Protein AF-A0A6P0Q3N3-F1 (afdb_monomer_lite)

Secondary structure (DSSP, 8-state):
--HHHHHHHHHHHHHHHHHHHHTHHHHHHHHHHHSS-TTTHHHHHHHHHHHHHHHHHHHHHHHHHHHHHHHHHHHHHHHHHHHHHHHHHHHHH----TT--GGG-

Foldseek 3Di:
DPPVVVVVVVVVVVVVCVVCVVPVPVVVVVLLCQVAAPVCSVVSVVVVVVVVVVVVVCLVVVVVVCCVPPNDVVNVVVVVVVVVVVVVCCVPPPDDSPPDDSVVD

Structure (mmCIF, N/CA/C/O backbone):
data_AF-A0A6P0Q3N3-F1
#
_entry.id   AF-A0A6P0Q3N3-F1
#
loop_
_atom_site.group_PDB
_atom_site.id
_atom_site.type_symbol
_atom_site.label_atom_id
_atom_site.label_alt_id
_atom_site.label_comp_id
_atom_site.label_asym_id
_atom_site.label_entity_id
_atom_site.label_seq_id
_atom_site.pdbx_PDB_ins_code
_atom_site.Cartn_x
_atom_site.Cartn_y
_atom_site.Cartn_z
_atom_site.occupancy
_atom_site.B_iso_or_equiv
_atom_site.auth_seq_id
_atom_site.auth_comp_id
_atom_site.auth_asym_id
_atom_site.auth_atom_id
_atom_site.pdbx_PDB_model_num
ATOM 1 N N . LEU A 1 1 ? 10.812 7.114 -27.484 1.00 54.72 1 LEU A N 1
ATOM 2 C CA . LEU A 1 1 ? 9.373 6.768 -27.513 1.00 54.72 1 LEU A CA 1
ATOM 3 C C . LEU A 1 1 ? 8.806 7.288 -28.820 1.00 54.72 1 LEU A C 1
ATOM 5 O O . LEU A 1 1 ? 8.934 8.474 -29.087 1.00 54.72 1 LEU A O 1
ATOM 9 N N . THR A 1 2 ? 8.249 6.417 -29.654 1.00 67.75 2 THR A N 1
ATOM 10 C CA . THR A 1 2 ? 7.537 6.836 -30.874 1.00 67.75 2 THR A CA 1
ATOM 11 C C . THR A 1 2 ? 6.317 7.676 -30.464 1.00 67.75 2 THR A C 1
ATOM 13 O O . THR A 1 2 ? 5.746 7.409 -29.408 1.00 67.75 2 THR A O 1
ATOM 16 N N . HIS A 1 3 ? 5.892 8.667 -31.256 1.00 67.25 3 HIS A N 1
ATOM 17 C CA . HIS A 1 3 ? 4.808 9.608 -30.893 1.00 67.25 3 HIS A CA 1
ATOM 18 C C . HIS A 1 3 ? 3.530 8.895 -30.383 1.00 67.25 3 HIS A C 1
ATOM 20 O O . HIS A 1 3 ? 2.909 9.319 -29.413 1.00 67.25 3 HIS A O 1
ATOM 26 N N . SER A 1 4 ? 3.205 7.736 -30.968 1.00 74.62 4 SER A N 1
ATOM 27 C CA . SER A 1 4 ? 2.106 6.857 -30.540 1.00 74.62 4 SER A CA 1
ATOM 28 C C . SER A 1 4 ? 2.312 6.233 -29.145 1.00 74.62 4 SER A C 1
A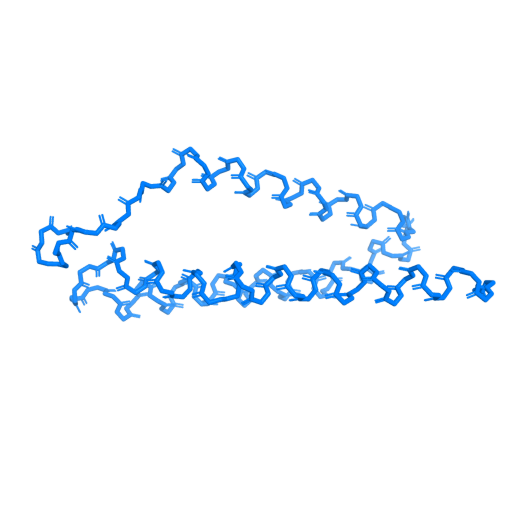TOM 30 O O . SER A 1 4 ? 1.391 6.224 -28.333 1.00 74.62 4 SER A O 1
ATOM 32 N N . GLN A 1 5 ? 3.526 5.782 -28.807 1.00 77.69 5 GLN A N 1
ATOM 33 C CA . GLN A 1 5 ? 3.833 5.186 -27.497 1.00 77.69 5 GLN A CA 1
ATOM 34 C C . GLN A 1 5 ? 3.773 6.215 -26.360 1.00 77.69 5 GLN A C 1
ATOM 36 O O . GLN A 1 5 ? 3.403 5.867 -25.242 1.00 77.69 5 GLN A O 1
ATOM 41 N N . GLY A 1 6 ? 4.114 7.478 -26.639 1.00 80.19 6 GLY A N 1
ATOM 42 C CA . GLY A 1 6 ? 3.999 8.568 -25.665 1.00 80.19 6 GLY A CA 1
ATOM 43 C C . GLY A 1 6 ? 2.546 8.854 -25.278 1.00 80.19 6 GLY A C 1
ATOM 44 O O . GLY A 1 6 ? 2.240 8.967 -24.094 1.00 80.19 6 GLY A O 1
ATOM 45 N N . ILE A 1 7 ? 1.639 8.887 -26.261 1.00 87.19 7 ILE A N 1
ATOM 46 C CA . ILE A 1 7 ? 0.199 9.080 -26.021 1.00 87.19 7 ILE A CA 1
ATOM 47 C C . ILE A 1 7 ? -0.377 7.908 -25.220 1.00 87.19 7 ILE A C 1
ATOM 49 O O . ILE A 1 7 ? -1.101 8.126 -24.251 1.00 87.19 7 ILE A O 1
ATOM 53 N N . VAL A 1 8 ? -0.018 6.669 -25.574 1.00 86.31 8 VAL A N 1
ATOM 54 C CA . VAL A 1 8 ? -0.469 5.476 -24.838 1.00 86.31 8 VAL A CA 1
ATOM 55 C C . VAL A 1 8 ? 0.011 5.508 -23.385 1.00 86.31 8 VAL A C 1
ATOM 57 O O . VAL A 1 8 ? -0.788 5.271 -22.483 1.00 86.31 8 VAL A O 1
ATOM 60 N N . ALA A 1 9 ? 1.278 5.855 -23.138 1.00 83.81 9 ALA A N 1
ATOM 61 C CA . ALA A 1 9 ? 1.809 5.977 -21.780 1.00 83.81 9 ALA A CA 1
ATOM 62 C C . ALA A 1 9 ? 1.092 7.074 -20.973 1.00 83.81 9 ALA A C 1
ATOM 64 O O . ALA A 1 9 ? 0.760 6.859 -19.809 1.00 83.81 9 ALA A O 1
ATOM 65 N N . LEU A 1 10 ? 0.807 8.221 -21.598 1.00 86.62 10 LEU A N 1
ATOM 66 C CA . LEU A 1 10 ? 0.083 9.325 -20.967 1.00 86.62 10 LEU A CA 1
ATOM 67 C C . LEU A 1 10 ? -1.340 8.910 -20.569 1.00 86.62 10 LEU A C 1
ATOM 69 O O . LEU A 1 10 ? -1.756 9.141 -19.433 1.00 86.62 10 LEU A O 1
ATOM 73 N N . LEU A 1 11 ? -2.079 8.285 -21.489 1.00 91.12 11 LEU A N 1
ATOM 74 C CA . LEU A 1 11 ? -3.443 7.821 -21.238 1.00 91.12 11 LEU A CA 1
ATOM 75 C C . LEU A 1 11 ? -3.472 6.738 -20.156 1.00 91.12 11 LEU A C 1
ATOM 77 O O . LEU A 1 11 ? -4.283 6.821 -19.237 1.00 91.12 11 LEU A O 1
ATOM 81 N N . ALA A 1 12 ? -2.556 5.769 -20.219 1.00 86.12 12 ALA A N 1
ATOM 82 C CA . ALA A 1 12 ? -2.452 4.709 -19.223 1.00 86.12 12 ALA A CA 1
ATOM 83 C C . ALA A 1 12 ? -2.124 5.260 -17.825 1.00 86.12 12 ALA A C 1
ATOM 85 O O . ALA A 1 12 ? -2.751 4.855 -16.847 1.00 86.12 12 ALA A O 1
ATOM 86 N N . ALA A 1 13 ? -1.196 6.217 -17.725 1.00 85.38 13 ALA A N 1
ATOM 87 C CA . ALA A 1 13 ? -0.847 6.849 -16.455 1.00 85.38 13 ALA A CA 1
ATOM 88 C C . ALA A 1 13 ? -2.021 7.645 -15.864 1.00 85.38 13 ALA A C 1
ATOM 90 O O . ALA A 1 13 ? -2.310 7.516 -14.677 1.00 85.38 13 ALA A O 1
ATOM 91 N N . ASN A 1 14 ? -2.735 8.427 -16.681 1.00 89.81 14 ASN A N 1
ATOM 92 C CA . ASN A 1 14 ? -3.895 9.192 -16.213 1.00 89.81 14 ASN A CA 1
ATOM 93 C C . ASN A 1 14 ? -5.049 8.282 -15.786 1.00 89.81 14 ASN A C 1
ATOM 95 O O . ASN A 1 14 ? -5.655 8.520 -14.744 1.00 89.81 14 ASN A O 1
ATOM 99 N N . LEU A 1 15 ? -5.323 7.220 -16.549 1.00 89.31 15 LEU A N 1
ATOM 100 C CA . LEU A 1 15 ? -6.334 6.234 -16.180 1.00 89.31 15 LEU A CA 1
ATOM 101 C C . LEU A 1 15 ? -5.976 5.554 -14.856 1.00 89.31 15 LEU A C 1
ATOM 103 O O . LEU A 1 15 ? -6.827 5.441 -13.980 1.00 89.31 15 LEU A O 1
ATOM 107 N N . TYR A 1 16 ? -4.710 5.169 -14.678 1.00 83.94 16 TYR A N 1
ATOM 108 C CA . TYR A 1 16 ? -4.227 4.610 -13.419 1.00 83.94 16 TYR A CA 1
ATOM 109 C C . TYR A 1 16 ? -4.429 5.580 -12.247 1.00 83.94 16 TYR A C 1
ATOM 111 O O . TYR A 1 16 ? -4.992 5.185 -11.229 1.00 83.94 16 TYR A O 1
ATOM 119 N N . VAL A 1 17 ? -4.028 6.848 -12.391 1.00 85.19 17 VAL A N 1
ATOM 120 C CA . VAL A 1 17 ? -4.187 7.868 -11.339 1.00 85.19 17 VAL A CA 1
ATOM 121 C C . VAL A 1 17 ? -5.660 8.097 -11.007 1.00 85.19 17 VAL A C 1
ATOM 123 O O . VAL A 1 17 ? -6.014 8.152 -9.832 1.00 85.19 17 VAL A O 1
ATOM 126 N N . PHE A 1 18 ? -6.527 8.182 -12.017 1.00 87.81 18 PHE A N 1
ATOM 127 C CA . PHE A 1 18 ? -7.966 8.339 -11.816 1.00 87.81 18 PHE A CA 1
ATOM 128 C C . PHE A 1 18 ? -8.563 7.136 -11.076 1.00 87.81 18 PHE A C 1
ATOM 130 O O . PHE A 1 18 ? -9.248 7.306 -10.065 1.00 87.81 18 PHE A O 1
ATOM 137 N N . CYS A 1 19 ? -8.252 5.917 -11.529 1.00 84.56 19 CYS A N 1
ATOM 138 C CA . CYS A 1 19 ? -8.707 4.689 -10.888 1.00 84.56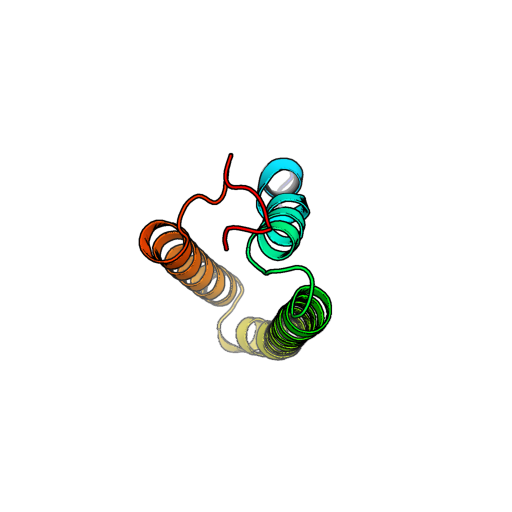 19 CYS A CA 1
ATOM 139 C C . CYS A 1 19 ? -8.221 4.582 -9.442 1.00 84.56 19 CYS A C 1
ATOM 141 O O . CYS A 1 19 ? -8.997 4.251 -8.545 1.00 84.56 19 CYS A O 1
ATOM 143 N N . PHE A 1 20 ? -6.953 4.901 -9.199 1.00 78.88 20 PHE A N 1
ATOM 144 C CA . PHE A 1 20 ? -6.368 4.890 -7.865 1.00 78.88 20 PHE A CA 1
ATOM 145 C C . PHE A 1 20 ? -6.999 5.953 -6.955 1.00 78.88 20 PHE A C 1
ATOM 147 O O . PHE A 1 20 ? -7.279 5.679 -5.789 1.00 78.88 20 PHE A O 1
ATOM 154 N N . GLY A 1 21 ? -7.279 7.140 -7.499 1.00 79.94 21 GLY A N 1
ATOM 155 C CA . GLY A 1 21 ? -7.851 8.269 -6.772 1.00 79.94 21 GLY A CA 1
ATOM 156 C C . GLY A 1 21 ? -9.275 8.036 -6.269 1.00 79.94 21 GLY A C 1
ATOM 157 O O . GLY A 1 21 ? -9.599 8.508 -5.184 1.00 79.94 21 GLY A O 1
ATOM 158 N N . PHE A 1 22 ? -10.117 7.296 -7.000 1.00 79.50 22 PHE A N 1
ATOM 159 C CA . PHE A 1 22 ? -11.476 6.986 -6.526 1.00 79.50 22 PHE A CA 1
ATOM 160 C C . PHE A 1 22 ? -11.542 5.732 -5.640 1.00 79.50 22 PHE A C 1
ATOM 162 O O . PHE A 1 22 ? -12.490 5.582 -4.872 1.00 79.50 22 PHE A O 1
ATOM 169 N N . SER A 1 23 ? -10.573 4.820 -5.766 1.00 78.19 23 SER A N 1
ATOM 170 C CA . SER A 1 23 ? -10.585 3.529 -5.075 1.00 78.19 23 SER A CA 1
ATOM 171 C C . SER A 1 23 ? -9.590 3.513 -3.916 1.00 78.19 23 SER A C 1
ATOM 173 O O . SER A 1 23 ? -9.876 4.003 -2.829 1.00 78.19 23 SER A O 1
ATOM 175 N N . TRP A 1 24 ? -8.398 2.974 -4.142 1.00 75.25 24 TRP A N 1
ATOM 176 C CA . TRP A 1 24 ? -7.408 2.681 -3.115 1.00 75.25 24 TRP A CA 1
ATOM 177 C C . TRP A 1 24 ? -6.923 3.902 -2.334 1.00 75.25 24 TRP A C 1
ATOM 179 O O . TRP A 1 24 ? -6.632 3.765 -1.149 1.00 75.25 24 TRP A O 1
ATOM 189 N N . GLY A 1 25 ? -6.861 5.079 -2.961 1.00 76.88 25 GLY A N 1
ATOM 190 C CA . GLY A 1 25 ? -6.404 6.309 -2.316 1.00 76.88 25 GLY A CA 1
ATOM 191 C C . GLY A 1 25 ? -7.208 6.654 -1.054 1.00 76.88 25 GLY A C 1
ATOM 192 O O . GLY A 1 25 ? -6.650 6.606 0.039 1.00 76.88 25 GLY A O 1
ATOM 193 N N . PRO A 1 26 ? -8.501 6.999 -1.170 1.00 80.19 26 PRO A N 1
ATOM 194 C CA . PRO A 1 26 ? -9.326 7.373 -0.023 1.00 80.19 26 PRO A CA 1
ATOM 195 C C . PRO A 1 26 ? -9.872 6.166 0.753 1.00 80.19 26 PRO A C 1
ATOM 197 O O . PRO A 1 26 ? -9.980 6.234 1.977 1.00 80.19 26 PRO A O 1
ATOM 200 N N . VAL A 1 27 ? -10.199 5.057 0.077 1.00 81.75 27 VAL A N 1
ATOM 201 C CA . VAL A 1 27 ? -10.931 3.940 0.703 1.00 81.75 27 VAL A CA 1
ATOM 202 C C . VAL A 1 27 ? -10.113 3.254 1.795 1.00 81.75 27 VAL A C 1
ATOM 204 O O . VAL A 1 27 ? -10.677 2.906 2.827 1.00 81.75 27 VAL A O 1
ATOM 207 N N . VAL A 1 28 ? -8.795 3.096 1.624 1.00 80.44 28 VAL A N 1
ATOM 208 C CA . VAL A 1 28 ? -7.944 2.446 2.638 1.00 80.44 28 VAL A CA 1
ATOM 209 C C . VAL A 1 28 ? -7.962 3.224 3.954 1.00 80.44 28 VAL A C 1
ATOM 211 O O . VAL A 1 28 ? -8.083 2.629 5.022 1.00 80.44 28 VAL A O 1
ATOM 214 N N . TRP A 1 29 ? -7.900 4.555 3.891 1.00 79.94 29 TRP A N 1
ATOM 215 C CA . TRP A 1 29 ? -7.901 5.392 5.090 1.00 79.94 29 TRP A CA 1
ATOM 216 C C . TRP A 1 29 ? -9.259 5.424 5.783 1.00 79.94 29 TRP A C 1
ATOM 218 O O . TRP A 1 29 ? -9.311 5.404 7.012 1.00 79.94 29 TRP A O 1
ATOM 228 N N . VAL A 1 30 ? -10.347 5.426 5.010 1.00 81.19 30 VAL A N 1
ATOM 229 C CA . VAL A 1 30 ? -11.707 5.340 5.557 1.00 81.19 30 VAL A CA 1
ATOM 230 C C . VAL A 1 30 ? -11.929 3.980 6.218 1.00 81.19 30 VAL A C 1
ATOM 232 O O . VAL A 1 30 ? -12.306 3.928 7.384 1.00 81.19 30 VAL A O 1
ATOM 235 N N . MET A 1 31 ? -11.596 2.886 5.527 1.00 78.94 31 MET A N 1
ATOM 236 C CA . MET A 1 31 ? -11.732 1.526 6.053 1.00 78.94 31 MET A CA 1
ATOM 237 C C . MET A 1 31 ? -10.928 1.337 7.344 1.00 78.94 31 MET A C 1
ATOM 239 O O . MET A 1 31 ? -11.461 0.829 8.324 1.00 78.94 31 MET A O 1
ATOM 243 N N . LEU A 1 32 ? -9.666 1.782 7.387 1.00 76.06 32 LEU A N 1
ATOM 244 C CA . LEU A 1 32 ? -8.862 1.727 8.613 1.00 76.06 32 LEU A CA 1
ATOM 245 C C . LEU A 1 32 ? -9.488 2.556 9.744 1.00 76.06 32 LEU A C 1
ATOM 247 O O . LEU A 1 32 ? -9.394 2.169 10.904 1.00 76.06 32 LEU A O 1
ATOM 251 N N . GLY A 1 33 ? -10.136 3.679 9.430 1.00 75.31 33 GLY A N 1
ATOM 252 C CA . GLY A 1 33 ? -10.852 4.490 10.415 1.00 75.31 33 GLY A CA 1
ATOM 253 C C . GLY A 1 33 ? -12.115 3.825 10.973 1.00 75.31 33 GLY A C 1
ATOM 254 O O . GLY A 1 33 ? -12.455 4.071 12.131 1.00 75.31 33 GLY A O 1
ATOM 255 N N . GLU A 1 34 ? -12.780 2.990 10.173 1.00 79.31 34 GLU A N 1
ATOM 256 C CA . GLU A 1 34 ? -14.044 2.317 10.511 1.00 79.31 34 GLU A CA 1
ATOM 257 C C . GLU A 1 34 ? -13.868 0.908 11.096 1.00 79.31 34 GLU A C 1
ATOM 259 O O . GLU A 1 34 ? -14.747 0.408 11.794 1.00 79.31 34 GLU A O 1
ATOM 264 N N . MET A 1 35 ? -12.741 0.249 10.824 1.00 73.62 35 MET A N 1
ATOM 265 C CA . MET A 1 35 ? -12.503 -1.147 11.206 1.00 73.62 35 MET A CA 1
ATOM 266 C C . MET A 1 35 ? -12.129 -1.329 12.685 1.00 73.62 35 MET A C 1
ATOM 268 O O . MET A 1 35 ? -12.207 -2.443 13.200 1.00 73.62 35 MET A O 1
ATOM 272 N N . PHE A 1 36 ? -11.712 -0.262 13.371 1.00 74.44 36 PHE A N 1
ATOM 273 C CA . PHE A 1 36 ? -11.206 -0.325 14.743 1.00 74.44 36 PHE A CA 1
ATOM 274 C C . PHE A 1 36 ? -12.037 0.528 15.704 1.00 74.44 36 PHE A C 1
ATOM 276 O O . PHE A 1 36 ? -12.398 1.663 15.390 1.00 74.44 36 PHE A O 1
ATOM 283 N N . ASN A 1 37 ? -12.260 0.013 16.916 1.00 74.06 37 ASN A N 1
ATOM 284 C CA . ASN A 1 37 ? -12.930 0.752 17.983 1.00 74.06 37 ASN A CA 1
ATOM 285 C C . ASN A 1 37 ? -12.174 2.040 18.367 1.00 74.06 37 ASN A C 1
ATOM 287 O O . ASN A 1 37 ? -10.957 2.160 18.192 1.00 74.06 37 ASN A O 1
ATOM 291 N N . ASN A 1 38 ? -12.888 3.009 18.947 1.00 76.12 38 ASN A N 1
ATOM 292 C CA . ASN A 1 38 ? -12.325 4.322 19.291 1.00 76.12 38 ASN A CA 1
ATOM 293 C C . ASN A 1 38 ? -11.109 4.259 20.235 1.00 76.12 38 ASN A C 1
ATOM 295 O O . ASN A 1 38 ? -10.292 5.179 20.214 1.00 76.12 38 ASN A O 1
ATOM 299 N N . GLN A 1 39 ? -10.970 3.200 21.040 1.00 77.81 39 GLN A N 1
ATOM 300 C CA . GLN A 1 39 ? -9.862 3.057 21.989 1.00 77.81 39 GLN A CA 1
ATOM 301 C C . GLN A 1 39 ? -8.547 2.690 21.290 1.00 77.81 39 GLN A C 1
ATOM 303 O O . GLN A 1 39 ? -7.502 3.246 21.624 1.00 77.81 39 GLN A O 1
ATOM 308 N N . ILE A 1 40 ? -8.588 1.785 20.305 1.00 81.00 40 ILE A N 1
ATOM 309 C CA . ILE A 1 40 ? -7.383 1.288 19.618 1.00 81.00 40 ILE A CA 1
ATOM 310 C C . ILE A 1 40 ? -7.151 1.939 18.253 1.00 81.00 40 ILE A C 1
ATOM 312 O O . ILE A 1 40 ? -6.064 1.792 17.697 1.00 81.00 40 ILE A O 1
ATOM 316 N N . ARG A 1 41 ? -8.131 2.679 17.718 1.00 80.62 41 ARG A N 1
ATOM 317 C CA . ARG A 1 41 ? -8.073 3.295 16.382 1.00 80.62 41 ARG A CA 1
ATOM 318 C C . ARG A 1 41 ? -6.796 4.097 16.146 1.00 80.62 41 ARG A C 1
ATOM 320 O O . ARG A 1 41 ? -6.177 3.947 15.101 1.00 80.62 41 ARG A O 1
ATOM 327 N N . GLY A 1 42 ? -6.374 4.915 17.113 1.00 82.75 42 GLY A N 1
ATOM 328 C CA . GLY A 1 42 ? -5.149 5.715 16.986 1.00 82.75 42 GLY A CA 1
ATOM 329 C C . GLY A 1 42 ? -3.892 4.857 16.798 1.00 82.75 42 GLY A C 1
ATOM 330 O O . GLY A 1 42 ? -3.102 5.102 15.887 1.00 82.75 42 GLY A O 1
ATOM 331 N N . SER A 1 43 ? -3.742 3.813 17.616 1.00 84.56 43 SER A N 1
ATOM 332 C CA . SER A 1 43 ? -2.624 2.866 17.532 1.00 84.56 43 SER A CA 1
ATOM 333 C C . SER A 1 43 ? -2.694 1.992 16.278 1.00 84.56 43 SER A C 1
ATOM 335 O O . SER A 1 43 ? -1.674 1.692 15.667 1.00 84.56 43 SER A O 1
ATOM 337 N N . ALA A 1 44 ? -3.892 1.597 15.855 1.00 83.19 44 ALA A N 1
ATOM 338 C CA . ALA A 1 44 ? -4.072 0.794 14.653 1.00 83.19 44 ALA A CA 1
ATOM 339 C C . ALA A 1 44 ? -3.747 1.591 13.377 1.00 83.19 44 ALA A C 1
ATOM 341 O O . ALA A 1 44 ? -3.054 1.083 12.492 1.00 83.19 44 ALA A O 1
ATOM 342 N N . LEU A 1 45 ? -4.159 2.864 13.309 1.00 86.12 45 LEU A N 1
ATOM 343 C CA . LEU A 1 45 ? -3.786 3.766 12.216 1.00 86.12 45 LEU A CA 1
ATOM 344 C C . LEU A 1 45 ? -2.272 4.001 12.161 1.00 86.12 45 LEU A C 1
ATOM 346 O O . LEU A 1 45 ? -1.708 4.018 11.069 1.00 86.12 45 LEU A O 1
ATOM 350 N N . SER A 1 46 ? -1.602 4.169 13.306 1.00 85.75 46 SER A N 1
ATOM 351 C CA . SER A 1 46 ? -0.153 4.407 13.327 1.00 85.75 46 SER A CA 1
ATOM 352 C C . SER A 1 46 ? 0.644 3.183 12.872 1.00 85.75 46 SER A C 1
ATOM 354 O O . SER A 1 46 ? 1.604 3.336 12.111 1.00 85.75 46 SER A O 1
ATOM 356 N N . VAL A 1 47 ? 0.222 1.972 13.253 1.00 87.88 47 VAL A N 1
ATOM 357 C CA . VAL A 1 47 ? 0.812 0.721 12.753 1.00 87.88 47 VAL A CA 1
ATOM 358 C C . VAL A 1 47 ? 0.566 0.580 11.252 1.00 87.88 47 VAL A C 1
ATOM 360 O O . VAL A 1 47 ? 1.524 0.370 10.511 1.00 87.88 47 VAL A O 1
ATOM 363 N N . GLY A 1 48 ? -0.672 0.778 10.783 1.00 85.75 48 GLY A N 1
ATOM 364 C CA . GLY A 1 48 ? -1.009 0.708 9.357 1.00 85.75 48 GLY A CA 1
ATOM 365 C C . GLY A 1 48 ? -0.200 1.691 8.506 1.00 85.75 48 GLY A C 1
ATOM 366 O O . GLY A 1 48 ? 0.411 1.298 7.510 1.00 85.75 48 GLY A O 1
ATOM 367 N N . ALA A 1 49 ? -0.109 2.948 8.946 1.00 86.00 49 ALA A N 1
ATOM 368 C CA . ALA A 1 49 ? 0.708 3.961 8.288 1.00 86.00 49 ALA A CA 1
ATOM 369 C C . ALA A 1 49 ? 2.199 3.583 8.300 1.00 86.00 49 ALA A C 1
ATOM 371 O O . ALA A 1 49 ? 2.869 3.692 7.275 1.00 86.00 49 ALA A O 1
ATOM 372 N N . SER A 1 50 ? 2.724 3.085 9.423 1.00 88.94 50 SER A N 1
ATOM 373 C CA . SER A 1 50 ? 4.127 2.658 9.523 1.00 88.94 50 SER A CA 1
ATOM 374 C C . SER A 1 50 ? 4.440 1.500 8.573 1.00 88.94 50 SER A C 1
ATOM 376 O O . SER A 1 50 ? 5.455 1.531 7.877 1.00 88.94 50 SER A O 1
ATOM 378 N N . THR A 1 51 ? 3.555 0.503 8.477 1.00 87.88 51 THR A N 1
ATOM 379 C CA . THR A 1 51 ? 3.692 -0.600 7.517 1.00 87.88 51 THR A CA 1
ATOM 380 C C . THR A 1 51 ? 3.653 -0.095 6.075 1.00 87.88 51 THR A C 1
ATOM 382 O O . THR A 1 51 ? 4.470 -0.531 5.262 1.00 87.88 51 THR A O 1
ATOM 385 N N . GLN A 1 52 ? 2.769 0.856 5.753 1.00 87.00 52 GLN A N 1
ATOM 386 C CA . GLN A 1 52 ? 2.720 1.474 4.425 1.00 87.00 52 GLN A CA 1
ATOM 387 C C . GLN A 1 52 ? 4.028 2.200 4.084 1.00 87.00 52 GLN A C 1
ATOM 389 O O . GLN A 1 52 ? 4.559 2.026 2.984 1.00 87.00 52 GLN A O 1
ATOM 394 N N . TRP A 1 53 ? 4.569 2.986 5.015 1.00 90.12 53 TRP A N 1
ATOM 395 C CA . TRP A 1 53 ? 5.838 3.688 4.820 1.00 90.12 53 TRP A CA 1
ATOM 396 C C . TRP A 1 53 ? 7.011 2.723 4.645 1.00 90.12 53 TRP A C 1
ATOM 398 O O . TRP A 1 53 ? 7.835 2.922 3.753 1.00 90.12 53 TRP A O 1
ATOM 408 N N . LEU A 1 54 ? 7.058 1.641 5.426 1.00 90.94 54 LEU A N 1
ATOM 409 C CA . LEU A 1 54 ? 8.066 0.592 5.264 1.00 90.94 54 LEU A CA 1
ATOM 410 C C . LEU A 1 54 ? 7.965 -0.083 3.894 1.00 90.94 54 LEU A C 1
ATOM 412 O O . LEU A 1 54 ? 8.976 -0.238 3.212 1.00 90.94 54 LEU A O 1
ATOM 416 N N . ALA A 1 55 ? 6.758 -0.439 3.451 1.00 86.56 55 ALA A N 1
ATOM 417 C CA . ALA A 1 55 ? 6.555 -1.002 2.119 1.00 86.56 55 ALA A CA 1
ATOM 418 C C . ALA A 1 55 ? 7.027 -0.032 1.022 1.00 86.56 55 ALA A C 1
ATOM 420 O O . ALA A 1 55 ? 7.724 -0.441 0.092 1.00 86.56 55 ALA A O 1
ATOM 421 N N . ASN A 1 56 ? 6.720 1.263 1.156 1.00 88.38 56 ASN A N 1
ATOM 422 C CA . ASN A 1 56 ? 7.171 2.287 0.215 1.00 88.38 56 ASN A CA 1
ATOM 423 C C . ASN A 1 56 ? 8.705 2.415 0.180 1.00 88.38 56 ASN A C 1
ATOM 425 O O . ASN A 1 56 ? 9.299 2.497 -0.899 1.00 88.38 56 ASN A O 1
ATOM 429 N N . PHE A 1 57 ? 9.354 2.347 1.342 1.00 88.50 57 PHE A N 1
ATOM 430 C CA . PHE A 1 57 ? 10.810 2.330 1.455 1.00 88.50 57 PHE A CA 1
ATOM 431 C C . PHE A 1 57 ? 11.425 1.118 0.741 1.00 88.50 57 PHE A C 1
ATOM 433 O O . PHE A 1 57 ? 12.339 1.278 -0.073 1.00 88.50 57 PHE A O 1
ATOM 440 N N . PHE A 1 58 ? 10.884 -0.084 0.969 1.00 86.19 58 PHE A N 1
ATOM 441 C CA . PHE A 1 58 ? 11.357 -1.293 0.293 1.00 86.19 58 PHE A CA 1
ATOM 442 C C . PHE A 1 58 ? 11.205 -1.198 -1.222 1.00 86.19 58 PHE A C 1
ATOM 444 O O . PHE A 1 58 ? 12.154 -1.519 -1.936 1.00 86.19 58 PHE A O 1
ATOM 451 N N . ILE A 1 59 ? 10.061 -0.722 -1.719 1.00 85.06 59 ILE A N 1
ATOM 452 C CA . ILE A 1 59 ? 9.839 -0.518 -3.157 1.00 85.06 59 ILE A CA 1
ATOM 453 C C . ILE A 1 59 ? 10.867 0.469 -3.717 1.00 85.06 59 ILE A C 1
ATOM 455 O O . ILE A 1 59 ? 11.487 0.187 -4.741 1.00 85.06 59 ILE A O 1
ATOM 459 N N . THR A 1 60 ? 11.108 1.583 -3.026 1.00 86.62 60 THR A N 1
ATOM 460 C CA . THR A 1 60 ? 12.041 2.629 -3.472 1.00 86.62 60 THR A CA 1
ATOM 461 C C . THR A 1 60 ? 13.476 2.117 -3.609 1.00 86.62 60 THR A C 1
ATOM 463 O O . THR A 1 60 ? 14.153 2.458 -4.576 1.00 86.62 60 THR A O 1
ATOM 466 N N . ILE A 1 61 ? 13.944 1.263 -2.695 1.00 87.75 61 ILE A N 1
ATOM 467 C CA . ILE A 1 61 ? 15.293 0.668 -2.769 1.00 87.75 61 ILE A CA 1
ATOM 468 C C . ILE A 1 61 ? 15.358 -0.466 -3.794 1.00 87.75 61 ILE A C 1
ATOM 470 O O . ILE A 1 61 ? 16.353 -0.636 -4.500 1.00 87.75 61 ILE A O 1
ATOM 474 N N . THR A 1 62 ? 14.296 -1.259 -3.873 1.00 82.75 62 THR A N 1
ATOM 475 C CA . THR A 1 62 ? 14.261 -2.488 -4.670 1.00 82.75 62 THR A CA 1
ATOM 476 C C . THR A 1 62 ? 14.037 -2.187 -6.154 1.00 82.75 62 THR A C 1
ATOM 478 O O . THR A 1 62 ? 14.582 -2.877 -7.018 1.00 82.75 62 THR A O 1
ATOM 481 N N . PHE A 1 63 ? 13.312 -1.111 -6.476 1.00 80.19 63 PHE A N 1
ATOM 482 C CA . PHE A 1 63 ? 13.004 -0.708 -7.848 1.00 80.19 63 PHE A CA 1
ATOM 483 C C . PHE A 1 63 ? 14.256 -0.432 -8.707 1.00 80.19 63 PHE A C 1
ATOM 485 O O . PHE A 1 63 ? 14.362 -1.049 -9.768 1.00 80.19 63 PHE A O 1
ATOM 492 N N . PRO A 1 64 ? 15.249 0.381 -8.285 1.00 80.75 64 PRO A N 1
ATOM 493 C CA . PRO A 1 64 ? 16.483 0.584 -9.049 1.00 80.75 64 PRO A CA 1
ATOM 494 C C . PRO A 1 64 ? 17.276 -0.710 -9.271 1.00 80.75 64 PRO A C 1
ATOM 496 O O . PRO A 1 64 ? 17.847 -0.914 -10.345 1.00 80.75 64 PRO A O 1
ATOM 499 N N . ILE A 1 65 ? 17.296 -1.602 -8.275 1.00 82.00 65 ILE A N 1
ATOM 500 C CA . ILE A 1 65 ? 18.024 -2.875 -8.341 1.00 82.00 65 ILE A CA 1
ATOM 501 C C . ILE A 1 65 ? 17.375 -3.802 -9.374 1.00 82.00 65 ILE A C 1
ATOM 503 O O . ILE A 1 65 ? 18.080 -4.347 -10.229 1.00 82.00 65 ILE A O 1
ATOM 507 N N . LEU A 1 66 ? 16.045 -3.950 -9.341 1.00 78.44 66 LEU A N 1
ATOM 508 C CA . LEU A 1 66 ? 15.325 -4.734 -10.348 1.00 78.44 66 LEU A CA 1
ATOM 509 C C . LEU A 1 66 ? 15.438 -4.113 -11.737 1.00 78.44 66 LEU A C 1
ATOM 511 O O . LEU A 1 66 ? 15.669 -4.839 -12.703 1.00 78.44 66 LEU A O 1
ATOM 515 N N . LEU A 1 67 ? 15.322 -2.789 -11.837 1.00 78.25 67 LEU A N 1
ATOM 516 C CA . LEU A 1 67 ? 15.429 -2.078 -13.104 1.00 78.25 67 LEU A CA 1
ATOM 517 C C . LEU A 1 67 ? 16.788 -2.327 -13.769 1.00 78.25 67 LEU A C 1
ATOM 519 O O . LEU A 1 67 ? 16.840 -2.638 -14.956 1.00 78.25 67 LEU A O 1
ATOM 523 N N . THR A 1 68 ? 17.871 -2.236 -12.994 1.00 77.31 68 THR A N 1
ATOM 524 C CA . THR A 1 68 ? 19.243 -2.352 -13.510 1.00 77.31 68 THR A CA 1
ATOM 525 C C . THR A 1 68 ? 19.624 -3.798 -13.832 1.00 77.31 68 THR A C 1
ATOM 527 O O . THR A 1 68 ? 20.348 -4.034 -14.795 1.00 77.31 68 THR A O 1
ATOM 530 N N . ARG A 1 69 ? 19.156 -4.781 -13.045 1.00 75.69 69 ARG A N 1
ATOM 531 C CA . ARG A 1 69 ? 19.536 -6.197 -13.224 1.00 75.69 69 ARG A CA 1
ATOM 532 C C . ARG A 1 69 ? 18.606 -6.997 -14.135 1.00 75.69 69 ARG A C 1
ATOM 534 O O . ARG A 1 69 ? 19.076 -7.908 -14.806 1.00 75.69 69 ARG A O 1
ATOM 541 N N . PHE A 1 70 ? 17.309 -6.694 -14.140 1.00 73.81 70 PHE A N 1
ATOM 542 C CA . PHE A 1 70 ? 16.279 -7.524 -14.780 1.00 73.81 70 PHE A CA 1
ATOM 543 C C . PHE A 1 70 ? 15.388 -6.754 -15.768 1.00 73.81 70 PHE A C 1
ATOM 545 O O . PHE A 1 70 ? 14.552 -7.367 -16.431 1.00 73.81 70 PHE A O 1
ATOM 552 N N . GLY A 1 71 ? 15.558 -5.434 -15.895 1.00 75.31 71 GLY A N 1
ATOM 553 C CA . GLY A 1 71 ? 14.811 -4.597 -16.833 1.00 75.31 71 GLY A CA 1
ATOM 554 C C . GLY A 1 71 ? 13.384 -4.249 -16.387 1.00 75.31 71 GLY A C 1
ATOM 555 O O . GLY A 1 71 ? 12.823 -4.824 -15.453 1.00 75.31 71 GLY A O 1
ATOM 556 N N . LEU A 1 72 ? 12.781 -3.280 -17.089 1.00 73.12 72 LEU A N 1
ATOM 557 C CA . LEU A 1 72 ? 11.459 -2.715 -16.770 1.00 73.12 72 LEU A CA 1
ATOM 558 C C . LEU A 1 72 ? 10.352 -3.776 -16.706 1.00 73.12 72 LEU A C 1
ATOM 560 O O . LEU A 1 72 ? 9.555 -3.766 -15.773 1.00 73.12 72 LEU A O 1
ATOM 564 N N . GLY A 1 73 ? 10.304 -4.698 -17.672 1.00 74.94 73 GLY A N 1
ATOM 565 C CA . GLY A 1 73 ? 9.227 -5.691 -17.764 1.00 74.94 73 GLY A CA 1
ATOM 566 C C . GLY A 1 73 ? 9.125 -6.576 -16.521 1.00 74.94 73 GLY A C 1
ATOM 567 O O . GLY A 1 73 ? 8.034 -6.792 -16.001 1.00 74.94 73 GLY A O 1
ATOM 568 N N . THR A 1 74 ? 10.266 -7.017 -15.995 1.00 75.69 74 THR A N 1
ATOM 569 C CA . THR A 1 74 ? 10.334 -7.890 -14.818 1.00 75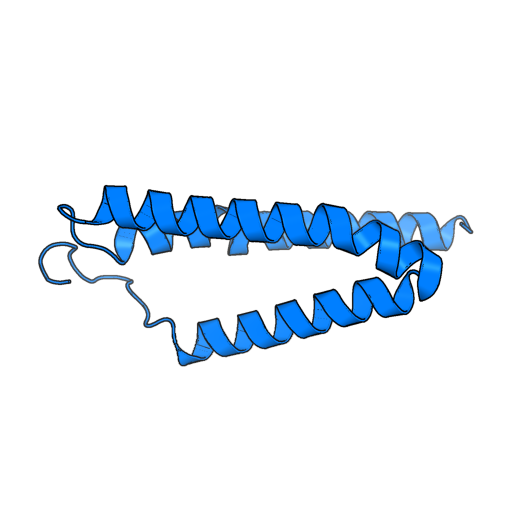.69 74 THR A CA 1
ATOM 570 C C . THR A 1 74 ? 9.984 -7.135 -13.536 1.00 75.69 74 THR A C 1
ATOM 572 O O . THR A 1 74 ? 9.271 -7.666 -12.687 1.00 75.69 74 THR A O 1
ATOM 575 N N . ALA A 1 75 ? 10.422 -5.876 -13.415 1.00 77.50 75 ALA A N 1
ATOM 576 C CA . ALA A 1 75 ? 10.076 -5.018 -12.284 1.00 77.50 75 ALA A CA 1
ATOM 577 C C . ALA A 1 75 ? 8.563 -4.761 -12.218 1.00 77.50 75 ALA A C 1
ATOM 579 O O . ALA A 1 75 ? 7.933 -5.031 -11.198 1.00 77.50 75 ALA A O 1
ATOM 580 N N . TYR A 1 76 ? 7.967 -4.306 -13.324 1.00 77.62 76 TYR A N 1
ATOM 581 C CA . TYR A 1 76 ? 6.526 -4.066 -13.392 1.00 77.62 76 TYR A CA 1
ATOM 582 C C . TYR A 1 76 ? 5.724 -5.356 -13.217 1.00 77.62 76 TYR A C 1
ATOM 584 O O . TYR A 1 76 ? 4.763 -5.352 -12.455 1.00 77.62 76 TYR A O 1
ATOM 592 N N . GLY A 1 77 ? 6.148 -6.468 -13.828 1.00 79.94 77 GLY A N 1
ATOM 593 C CA . GLY A 1 77 ? 5.485 -7.764 -13.671 1.00 79.94 77 GLY A CA 1
ATOM 594 C C . GLY A 1 77 ? 5.436 -8.238 -12.216 1.00 79.94 77 GLY A C 1
ATOM 595 O O . GLY A 1 77 ? 4.386 -8.677 -11.750 1.00 79.94 77 GLY A O 1
ATOM 596 N N . LEU A 1 78 ? 6.532 -8.084 -11.466 1.00 82.19 78 LEU A N 1
ATOM 597 C CA . LEU A 1 78 ? 6.574 -8.441 -10.047 1.00 82.19 78 LEU A CA 1
ATOM 598 C C . LEU A 1 78 ? 5.612 -7.582 -9.210 1.00 82.19 78 LEU A C 1
ATOM 600 O O . LEU A 1 78 ? 4.867 -8.119 -8.389 1.00 82.19 78 LEU A O 1
ATOM 604 N N . TYR A 1 79 ? 5.568 -6.268 -9.451 1.00 81.00 79 TYR A N 1
ATOM 605 C CA . TYR A 1 79 ? 4.617 -5.388 -8.765 1.00 81.00 79 TYR A CA 1
ATOM 606 C C . TYR A 1 79 ? 3.164 -5.672 -9.157 1.00 81.00 79 TYR A C 1
ATOM 608 O O . TYR A 1 79 ? 2.284 -5.613 -8.300 1.00 81.00 79 TYR A O 1
ATOM 616 N N . THR A 1 80 ? 2.898 -6.048 -10.410 1.00 82.25 80 THR A N 1
ATOM 617 C CA .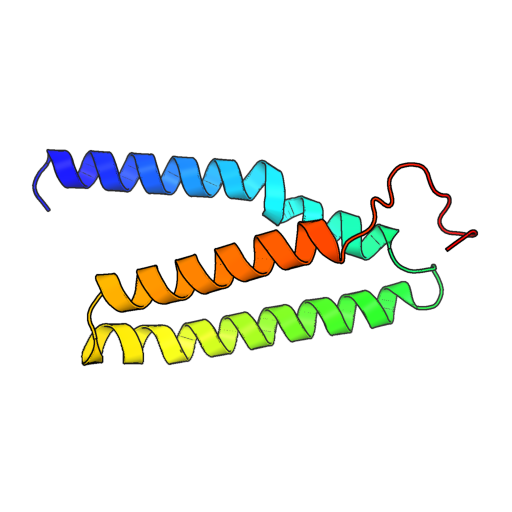 THR A 1 80 ? 1.568 -6.489 -10.848 1.00 82.25 80 THR A CA 1
ATOM 618 C C . THR A 1 80 ? 1.134 -7.764 -10.126 1.00 82.25 80 THR A C 1
ATOM 620 O O . THR A 1 80 ? -0.001 -7.837 -9.662 1.00 82.25 80 THR A O 1
ATOM 623 N N . ILE A 1 81 ? 2.025 -8.749 -9.971 1.00 85.69 81 ILE A N 1
ATOM 624 C CA . ILE A 1 81 ? 1.729 -9.979 -9.218 1.00 85.69 81 ILE A CA 1
ATOM 625 C C . ILE A 1 81 ? 1.458 -9.652 -7.746 1.00 85.69 81 ILE A C 1
ATOM 627 O O . ILE A 1 81 ? 0.479 -10.137 -7.182 1.00 85.69 81 ILE A O 1
ATOM 631 N N . ALA A 1 82 ? 2.275 -8.792 -7.133 1.00 84.00 82 ALA A N 1
ATOM 632 C CA . ALA A 1 82 ? 2.062 -8.353 -5.756 1.00 84.00 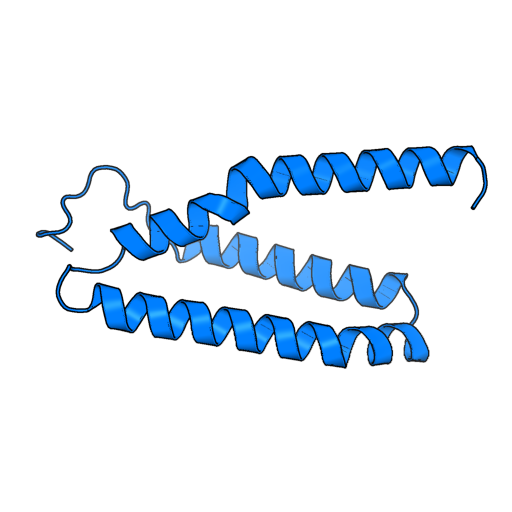82 ALA A CA 1
ATOM 633 C C . ALA A 1 82 ? 0.703 -7.650 -5.579 1.00 84.00 82 ALA A C 1
ATOM 635 O O . ALA A 1 82 ? -0.019 -7.932 -4.622 1.00 84.00 82 ALA A O 1
ATOM 636 N N . ALA A 1 83 ? 0.315 -6.795 -6.530 1.00 81.81 83 ALA A N 1
ATOM 637 C CA . ALA A 1 83 ? -0.993 -6.146 -6.538 1.00 81.81 83 ALA A CA 1
ATOM 638 C C . ALA A 1 83 ? -2.142 -7.156 -6.705 1.00 81.81 83 ALA A C 1
ATOM 640 O O . ALA A 1 83 ? -3.149 -7.051 -6.008 1.00 81.81 83 ALA A O 1
ATOM 641 N N . ALA A 1 84 ? -1.987 -8.167 -7.566 1.00 84.50 84 ALA A N 1
ATOM 642 C CA . ALA A 1 84 ? -2.985 -9.222 -7.733 1.00 84.50 84 ALA A CA 1
ATOM 643 C C . ALA A 1 84 ? -3.170 -10.038 -6.442 1.00 84.50 84 ALA A C 1
ATOM 645 O O . ALA A 1 84 ? -4.3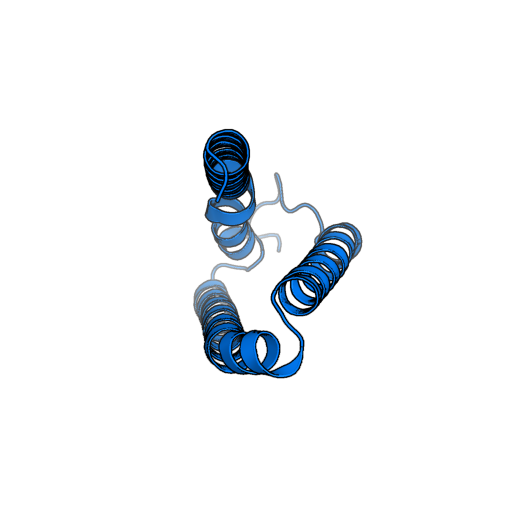00 -10.260 -6.013 1.00 84.50 84 ALA A O 1
ATOM 646 N N . ILE A 1 85 ? -2.076 -10.425 -5.776 1.00 85.75 85 ILE A N 1
ATOM 647 C CA . ILE A 1 85 ? -2.132 -11.114 -4.476 1.00 85.75 85 ILE A CA 1
ATOM 648 C C . ILE A 1 85 ? -2.842 -10.239 -3.437 1.00 85.75 85 ILE A C 1
ATOM 650 O O . ILE A 1 85 ? -3.719 -10.725 -2.723 1.00 85.75 85 ILE A O 1
ATOM 654 N N . SER A 1 86 ? -2.506 -8.946 -3.377 1.00 80.44 86 SER A N 1
ATOM 655 C CA . SER A 1 86 ? -3.171 -7.996 -2.481 1.00 80.44 86 SER A CA 1
ATOM 656 C C . SER A 1 86 ? -4.671 -7.898 -2.762 1.00 80.44 86 SER A C 1
ATOM 658 O O . SER A 1 86 ? -5.458 -7.927 -1.819 1.00 80.44 86 SER A O 1
ATOM 660 N N . PHE A 1 87 ? -5.082 -7.861 -4.031 1.00 80.31 87 PHE A N 1
ATOM 661 C CA . PHE A 1 87 ? -6.492 -7.850 -4.414 1.00 80.31 87 PHE A CA 1
ATOM 662 C C . PHE A 1 87 ? -7.236 -9.086 -3.893 1.00 80.31 87 PHE A C 1
ATOM 664 O O . PHE A 1 87 ? -8.275 -8.946 -3.250 1.00 80.31 87 PHE A O 1
ATOM 671 N N . PHE A 1 88 ? -6.686 -10.288 -4.093 1.00 81.44 88 PHE A N 1
ATOM 672 C CA . PHE A 1 88 ? -7.302 -11.510 -3.567 1.00 81.44 88 PHE A CA 1
ATOM 673 C C . PHE A 1 88 ? -7.361 -11.509 -2.038 1.00 81.44 88 PHE A C 1
ATOM 675 O O . PHE A 1 88 ? -8.395 -11.855 -1.471 1.00 81.44 88 PHE A O 1
ATOM 682 N N . LEU A 1 89 ? -6.296 -11.074 -1.359 1.00 81.00 89 LEU A N 1
ATOM 683 C CA . LEU A 1 89 ? -6.299 -10.963 0.100 1.00 81.00 89 LEU A CA 1
ATOM 684 C C . LEU A 1 89 ? -7.384 -10.013 0.600 1.00 81.00 89 LEU A C 1
ATOM 686 O O . LEU A 1 89 ? -8.067 -10.350 1.559 1.00 81.00 89 LEU A O 1
ATOM 690 N N . VAL A 1 90 ? -7.587 -8.870 -0.055 1.00 79.69 90 VAL A N 1
ATOM 691 C CA . VAL A 1 90 ? -8.667 -7.948 0.312 1.00 79.69 90 VAL A CA 1
ATOM 692 C C . VAL A 1 90 ? -10.026 -8.625 0.143 1.00 79.69 90 VAL A C 1
ATOM 694 O O . VAL A 1 90 ? -10.817 -8.617 1.078 1.00 79.69 90 VAL A O 1
ATOM 697 N N . VAL A 1 91 ? -10.272 -9.285 -0.990 1.00 76.06 91 VAL A N 1
ATOM 698 C CA . VAL A 1 91 ? -11.555 -9.960 -1.259 1.00 76.06 91 VAL A CA 1
ATOM 699 C C . VAL A 1 91 ? -11.867 -11.064 -0.239 1.00 76.06 91 VAL A C 1
ATOM 701 O O . VAL A 1 91 ? -13.026 -11.233 0.134 1.00 76.06 91 VAL A O 1
ATOM 704 N N . PHE A 1 92 ? -10.864 -11.819 0.220 1.00 74.75 92 PHE A N 1
ATOM 705 C CA . PHE A 1 92 ? -11.084 -12.934 1.150 1.00 74.75 92 PHE A CA 1
ATOM 706 C C . PHE A 1 92 ? -11.000 -12.547 2.632 1.00 74.75 92 PHE A C 1
ATOM 708 O O . PHE A 1 92 ? -11.713 -13.128 3.450 1.00 74.75 92 PHE A O 1
ATOM 715 N N . ALA A 1 93 ? -10.115 -11.617 2.998 1.00 72.81 93 ALA A N 1
ATOM 716 C CA . ALA A 1 93 ? -9.803 -11.309 4.394 1.00 72.81 93 ALA A CA 1
ATOM 717 C C . ALA A 1 93 ? -10.501 -10.046 4.913 1.00 72.81 93 ALA A C 1
ATOM 719 O O . ALA A 1 93 ? -10.760 -9.957 6.115 1.00 72.81 93 ALA A O 1
ATOM 720 N N . VAL A 1 94 ? -10.828 -9.081 4.047 1.00 68.06 94 VAL A N 1
ATOM 721 C CA . VAL A 1 94 ? -11.528 -7.861 4.467 1.00 68.06 94 VAL A CA 1
ATOM 722 C C . VAL A 1 94 ? -13.029 -8.127 4.448 1.00 68.06 94 VAL A C 1
ATOM 724 O O . VAL A 1 94 ? -13.631 -8.360 3.403 1.00 68.06 94 VAL A O 1
ATOM 727 N N . ARG A 1 95 ? -13.646 -8.103 5.631 1.00 63.50 95 ARG A N 1
ATOM 728 C CA . ARG A 1 95 ? -15.106 -8.137 5.763 1.00 63.50 95 ARG A CA 1
ATOM 729 C C . ARG A 1 95 ? -15.657 -6.726 5.606 1.00 63.50 95 ARG A C 1
ATOM 731 O O . ARG A 1 95 ? -15.127 -5.795 6.199 1.00 63.50 95 ARG A O 1
ATOM 738 N N . GLU A 1 96 ? -16.740 -6.594 4.848 1.00 67.00 96 GLU A N 1
ATOM 739 C CA . GLU A 1 96 ? -17.439 -5.324 4.642 1.00 67.00 96 GLU A CA 1
ATOM 740 C C . GLU A 1 96 ? -17.876 -4.719 5.991 1.00 67.00 96 GLU A C 1
ATOM 742 O O . GLU A 1 96 ? -18.622 -5.346 6.754 1.00 67.00 96 GLU A O 1
ATOM 747 N N . THR A 1 97 ? -17.388 -3.513 6.298 1.00 62.16 97 THR A N 1
ATOM 748 C CA . THR A 1 97 ? -17.686 -2.772 7.540 1.00 62.16 97 THR A CA 1
ATOM 749 C C . THR A 1 97 ? -18.892 -1.840 7.399 1.00 62.16 97 THR A C 1
ATOM 751 O O . THR A 1 97 ? -19.374 -1.299 8.394 1.00 62.16 97 THR A O 1
ATOM 754 N N . LYS A 1 98 ? -19.423 -1.678 6.179 1.00 53.25 98 LYS A N 1
ATOM 755 C CA . LYS A 1 98 ? -20.519 -0.757 5.870 1.00 53.25 98 LYS A CA 1
ATOM 756 C C . LYS A 1 98 ? -21.768 -1.024 6.716 1.00 53.25 98 LYS A C 1
ATOM 758 O O . LYS A 1 98 ? -22.372 -2.093 6.643 1.00 53.25 98 LYS A O 1
ATOM 763 N N . GLY A 1 99 ? -22.192 -0.002 7.461 1.00 55.62 99 GLY A N 1
ATOM 764 C CA . GLY A 1 99 ? -23.442 -0.007 8.229 1.00 55.62 99 GLY A CA 1
ATOM 765 C C . GLY A 1 99 ? -23.361 -0.666 9.608 1.00 55.62 99 GLY A C 1
ATOM 766 O O . GLY A 1 99 ? -24.406 -0.896 10.213 1.00 55.62 99 GLY A O 1
ATOM 767 N N . LYS A 1 100 ? -22.160 -0.970 10.113 1.00 58.78 100 LYS A N 1
ATOM 768 C CA . LYS A 1 100 ? -21.963 -1.376 11.510 1.00 58.78 100 LYS A CA 1
ATOM 769 C C . LYS A 1 100 ? -21.572 -0.174 12.357 1.00 58.78 100 LYS A C 1
ATOM 771 O O . LYS A 1 100 ? -20.711 0.605 11.959 1.00 58.78 100 LYS A O 1
ATOM 776 N N . GLU A 1 101 ? -22.198 -0.029 13.521 1.00 57.56 101 GLU A N 1
ATOM 777 C CA . GLU A 1 101 ? -21.787 1.002 14.469 1.00 57.56 101 GLU A CA 1
ATOM 778 C C . GLU A 1 101 ? -20.424 0.661 15.075 1.00 57.56 101 GLU A C 1
ATOM 780 O O . GLU A 1 101 ? -20.160 -0.482 15.448 1.00 57.56 101 GLU A O 1
ATOM 785 N N . LEU A 1 102 ? -19.570 1.680 15.189 1.00 53.28 102 LEU A N 1
ATOM 786 C CA . LEU A 1 102 ? -18.209 1.594 15.730 1.00 53.28 102 LEU A CA 1
ATOM 787 C C . LEU A 1 102 ? -18.147 1.043 17.164 1.00 53.28 102 LEU A C 1
ATOM 789 O O . LEU A 1 102 ? -17.095 0.574 17.583 1.00 53.28 102 LEU A O 1
ATOM 793 N N . GLU A 1 103 ? -19.245 1.118 17.922 1.00 51.59 103 GLU A N 1
ATOM 794 C CA . GLU A 1 103 ? -19.338 0.587 19.290 1.00 51.59 103 GLU A CA 1
ATOM 795 C C . GLU A 1 103 ? -19.629 -0.922 19.340 1.00 51.59 103 GLU A C 1
ATOM 797 O O . GLU A 1 103 ? -19.445 -1.546 20.383 1.00 51.59 103 GLU A O 1
ATOM 802 N N . ALA A 1 104 ? -20.058 -1.522 18.223 1.00 49.25 104 ALA A N 1
ATOM 803 C CA . ALA A 1 104 ? -20.363 -2.950 18.109 1.00 49.25 104 ALA A CA 1
ATOM 804 C C . ALA A 1 104 ? -19.217 -3.778 17.483 1.00 49.25 104 ALA A C 1
ATOM 806 O O . ALA A 1 104 ? -19.413 -4.961 17.184 1.00 49.25 104 ALA A O 1
ATOM 807 N N . MET A 1 105 ? -18.053 -3.155 17.256 1.00 53.94 105 MET A N 1
ATOM 808 C CA . MET A 1 105 ? -16.836 -3.730 16.656 1.00 53.94 105 MET A CA 1
ATOM 809 C C . MET A 1 105 ? -15.707 -3.795 17.687 1.00 53.94 105 MET A C 1
ATOM 811 O O . MET A 1 105 ? -15.028 -4.843 17.733 1.00 53.94 105 MET A O 1
#

Sequence (105 aa):
LTHSQGIVALLAANLYVFCFGFSWGPVVWVMLGEMFNNQIRGSALSVGASTQWLANFFITITFPILLTRFGLGTAYGLYTIAAAISFFLVVFAVRETKGKELEAM

Radius of gyration: 17.79 Å; chains: 1; bounding box: 43×22×53 Å

pLDDT: mean 78.44, std 9.42, range [49.25, 91.12]